Protein AF-A0A7C9D1E7-F1 (afdb_monomer_lite)

InterPro domains:
  IPR021629 Mediator complex, subunit Med23 [PTHR12691] (39-144)

Radius of gyration: 21.07 Å; chains: 1; bounding box: 47×69×51 Å

Organism: Opuntia streptacantha (NCBI:txid393608)

Foldseek 3Di:
DDDPDDPPPPPPPPPPPLLVVLLVLLCLQLLVDPCPVPPPDDDDDDDPDDPPPPVPCSPHRDDLVCSVVVVVVSCVVDPDLVVSLVSNLVSLLVQCLVCVPPVVSNVSSVSVVVVCVVVVSHDCVPSVVVSVVSNVVSVVVVVVVVVVD

pLDDT: mean 78.43, std 22.04, range [34.25, 97.56]

Sequence (149 aa):
MEQNQRPSSSRSYQVHPAKPVITDLFNLYLGRSSRQKAEEGPVEPPNKAQKRVTAPNRELPPPNEQFISDFEEVQQRFPDQEQLRAVTESVLISLVVQCSGHSPRAEFLLFALRSLCSIGYINWDTYLPSLLSAVSSAEASLVQGNQAQ

Structure (mmCIF, N/CA/C/O backbone):
data_AF-A0A7C9D1E7-F1
#
_entry.id   AF-A0A7C9D1E7-F1
#
loop_
_atom_site.group_PDB
_atom_site.id
_atom_site.type_symbol
_atom_site.label_atom_id
_atom_site.label_alt_id
_atom_site.label_comp_id
_atom_site.label_asym_id
_atom_site.label_entity_id
_atom_site.label_seq_id
_atom_site.pdbx_PDB_ins_code
_atom_site.Cartn_x
_atom_site.Cartn_y
_atom_site.Cartn_z
_atom_site.occupancy
_atom_site.B_iso_or_equiv
_atom_site.auth_seq_id
_atom_site.auth_comp_id
_atom_site.auth_asym_id
_atom_site.auth_atom_id
_atom_site.pdbx_PDB_model_num
ATOM 1 N N . MET A 1 1 ? 15.368 33.201 40.234 1.00 39.28 1 MET A N 1
ATOM 2 C CA . MET A 1 1 ? 14.963 32.962 38.832 1.00 39.28 1 MET A CA 1
ATOM 3 C C . MET A 1 1 ? 14.793 31.464 38.671 1.00 39.28 1 MET A C 1
ATOM 5 O O . MET A 1 1 ? 15.781 30.756 38.540 1.00 39.28 1 MET A O 1
ATOM 9 N N . GLU A 1 2 ? 13.565 30.975 38.806 1.00 38.59 2 GLU A N 1
ATOM 10 C CA . GLU A 1 2 ? 13.248 29.549 38.702 1.00 38.59 2 GLU A CA 1
ATOM 11 C C . GLU A 1 2 ? 13.066 29.190 37.225 1.00 38.59 2 GLU A C 1
ATOM 13 O O . GLU A 1 2 ? 12.120 29.619 36.564 1.00 38.59 2 GLU A O 1
ATOM 18 N N . GLN A 1 3 ? 14.039 28.461 36.679 1.00 43.91 3 GLN A N 1
ATOM 19 C CA . GLN A 1 3 ? 14.017 27.986 35.303 1.00 43.91 3 GLN A CA 1
ATOM 20 C C . GLN A 1 3 ? 13.178 26.706 35.246 1.00 43.91 3 GLN A C 1
ATOM 22 O O . GLN A 1 3 ? 13.649 25.610 35.541 1.00 43.91 3 GLN A O 1
ATOM 27 N N . ASN A 1 4 ? 11.909 26.880 34.885 1.00 41.47 4 ASN A N 1
ATOM 28 C CA . ASN A 1 4 ? 10.932 25.823 34.659 1.00 41.47 4 ASN A CA 1
ATOM 29 C C . ASN A 1 4 ? 11.363 24.942 33.469 1.00 41.47 4 ASN A C 1
ATOM 31 O O . ASN A 1 4 ? 11.030 25.225 32.314 1.00 41.47 4 ASN A O 1
ATOM 35 N N . GLN A 1 5 ? 12.130 23.885 33.748 1.00 47.34 5 GLN A N 1
ATOM 36 C CA . GLN A 1 5 ? 12.477 22.849 32.778 1.00 47.34 5 GLN A CA 1
ATOM 37 C C . GLN A 1 5 ? 11.198 22.101 32.385 1.00 47.34 5 GLN A C 1
ATOM 39 O O . GLN A 1 5 ? 10.665 21.296 33.145 1.00 47.34 5 GLN A O 1
ATOM 44 N N . ARG A 1 6 ? 10.683 22.381 31.183 1.00 46.91 6 ARG A N 1
ATOM 45 C CA . ARG A 1 6 ? 9.715 21.491 30.534 1.00 46.91 6 ARG A CA 1
ATOM 46 C C . ARG A 1 6 ? 10.399 20.133 30.359 1.00 46.91 6 ARG A C 1
ATOM 48 O O . ARG A 1 6 ? 11.524 20.116 29.855 1.00 46.91 6 ARG A O 1
ATOM 55 N N . PRO A 1 7 ? 9.753 19.004 30.682 1.00 41.19 7 PRO A N 1
ATOM 56 C CA . PRO A 1 7 ? 10.235 17.729 30.197 1.00 41.19 7 PRO A CA 1
ATOM 57 C C . PRO A 1 7 ? 10.092 17.759 28.675 1.00 41.19 7 PRO A C 1
ATOM 59 O O . PRO A 1 7 ? 8.987 17.703 28.131 1.00 41.19 7 PRO A O 1
ATOM 62 N N . SER A 1 8 ? 11.220 17.903 27.982 1.00 45.34 8 SER A N 1
ATOM 63 C CA . SER A 1 8 ? 11.338 17.547 26.578 1.00 45.34 8 SER A CA 1
ATOM 64 C C . SER A 1 8 ? 10.916 16.091 26.480 1.00 45.34 8 SER A C 1
ATOM 66 O O . SER A 1 8 ? 11.693 15.194 26.796 1.00 45.34 8 SER A O 1
ATOM 68 N N . SER A 1 9 ? 9.656 15.855 26.116 1.00 40.62 9 SER A N 1
ATOM 69 C CA . SER A 1 9 ? 9.195 14.534 25.721 1.00 40.62 9 SER A CA 1
ATOM 70 C C . SER A 1 9 ? 9.941 14.201 24.440 1.00 40.62 9 SER A C 1
ATOM 72 O O . SER A 1 9 ? 9.488 14.512 23.338 1.00 40.62 9 SER A O 1
ATOM 74 N N . SER A 1 10 ? 11.127 13.621 24.594 1.00 42.56 10 SER A N 1
ATOM 75 C CA . SER A 1 10 ? 11.751 12.787 23.590 1.00 42.56 10 SER A CA 1
ATOM 76 C C . SER A 1 10 ? 10.735 11.692 23.293 1.00 42.56 10 SER A C 1
ATOM 78 O O . SER A 1 10 ? 10.678 10.668 23.968 1.00 42.56 10 SER A O 1
ATOM 80 N N . ARG A 1 11 ? 9.853 11.960 22.321 1.00 46.75 11 ARG A N 1
ATOM 81 C CA . ARG A 1 11 ? 9.004 10.953 21.694 1.00 46.75 11 ARG A CA 1
ATOM 82 C C . ARG A 1 11 ? 9.972 9.967 21.063 1.00 46.75 11 ARG A C 1
ATOM 84 O O . ARG A 1 11 ? 10.374 10.121 19.915 1.00 46.75 11 ARG A O 1
ATOM 91 N N . SER A 1 12 ? 10.412 8.996 21.854 1.00 42.06 12 SER A N 1
ATOM 92 C CA . SER A 1 12 ? 10.927 7.750 21.336 1.00 42.06 12 SER A CA 1
ATOM 93 C C . SER A 1 12 ? 9.916 7.314 20.288 1.00 42.06 12 SER A C 1
ATOM 95 O O . SER A 1 12 ? 8.713 7.288 20.553 1.00 42.06 12 SER A O 1
ATOM 97 N N . TYR A 1 13 ? 10.397 7.112 19.065 1.00 48.53 13 TYR A N 1
ATOM 98 C CA . TYR A 1 13 ? 9.633 6.570 17.956 1.00 48.53 13 TYR A CA 1
ATOM 99 C C . TYR A 1 13 ? 9.105 5.202 18.394 1.00 48.53 13 TYR A C 1
ATOM 101 O O . TYR A 1 13 ? 9.732 4.176 18.146 1.00 48.53 13 TYR A O 1
ATOM 109 N N . GLN A 1 14 ? 7.996 5.184 19.129 1.00 57.72 14 GLN A N 1
ATOM 110 C CA . GLN A 1 14 ? 7.248 3.983 19.433 1.00 57.72 14 GLN A CA 1
ATOM 111 C C . GLN A 1 14 ? 6.744 3.519 18.076 1.00 57.72 14 GLN A C 1
ATOM 113 O O . GLN A 1 14 ? 5.792 4.065 17.520 1.00 57.72 14 GLN A O 1
ATOM 118 N N . VAL A 1 15 ? 7.498 2.596 17.481 1.00 68.44 15 VAL A N 1
ATOM 119 C CA . VAL A 1 15 ? 7.121 1.926 16.249 1.00 68.44 15 VAL A CA 1
ATOM 120 C C . VAL A 1 15 ? 5.764 1.312 16.532 1.00 68.44 15 VAL A C 1
ATOM 122 O O . VAL A 1 15 ? 5.644 0.440 17.390 1.00 68.44 15 VAL A O 1
ATOM 125 N N . HIS A 1 16 ? 4.736 1.835 15.871 1.00 81.00 16 HIS A N 1
ATOM 126 C CA . HIS A 1 16 ? 3.373 1.387 16.093 1.00 81.00 16 HIS A CA 1
ATOM 127 C C . HIS A 1 16 ? 3.313 -0.141 15.942 1.00 81.00 16 HIS A C 1
ATOM 129 O O . HIS A 1 16 ? 3.831 -0.653 14.946 1.00 81.00 16 HIS A O 1
ATOM 135 N N . PRO A 1 17 ? 2.661 -0.875 16.865 1.00 89.25 17 PRO A N 1
ATOM 136 C CA . PRO A 1 17 ? 2.602 -2.340 16.824 1.00 89.25 17 PRO A CA 1
ATOM 137 C C . PRO A 1 17 ? 2.043 -2.927 15.516 1.00 89.25 17 PRO A C 1
ATOM 139 O O . PRO A 1 17 ? 2.345 -4.071 15.192 1.00 89.25 17 PRO A O 1
ATOM 142 N N . ALA A 1 18 ? 1.281 -2.155 14.734 1.00 92.62 18 ALA A N 1
ATOM 143 C CA . ALA A 1 18 ? 0.766 -2.564 13.432 1.00 92.62 18 ALA A CA 1
ATOM 144 C C . ALA A 1 18 ? 1.819 -2.531 12.319 1.00 92.62 18 ALA A C 1
ATOM 146 O O . ALA A 1 18 ? 1.737 -3.305 11.370 1.00 92.62 18 ALA A O 1
ATOM 147 N N . LYS A 1 19 ? 2.831 -1.661 12.427 1.00 93.06 19 LYS A N 1
ATOM 148 C CA . LYS A 1 19 ? 3.848 -1.482 11.387 1.00 93.06 19 LYS A CA 1
ATOM 149 C C . LYS A 1 19 ? 4.587 -2.776 11.023 1.00 93.06 19 LYS A C 1
ATOM 151 O O . LYS A 1 19 ? 4.678 -3.032 9.822 1.00 93.06 19 LYS A O 1
ATOM 156 N N . PRO A 1 20 ? 5.099 -3.593 11.969 1.00 93.19 20 PRO A N 1
ATOM 157 C CA . PRO A 1 20 ? 5.734 -4.861 11.612 1.00 93.19 20 PRO A CA 1
ATOM 158 C C . PRO A 1 20 ? 4.749 -5.818 10.936 1.00 93.19 20 PRO A C 1
ATOM 160 O O . PRO A 1 20 ? 5.069 -6.335 9.879 1.00 93.19 20 PRO A O 1
ATOM 163 N N . VAL A 1 21 ? 3.525 -5.956 11.457 1.00 94.56 21 VAL A N 1
ATOM 164 C CA . VAL A 1 21 ? 2.511 -6.871 10.901 1.00 94.56 21 VAL A CA 1
ATOM 165 C C . VAL A 1 21 ? 2.150 -6.509 9.460 1.00 94.56 21 VAL A C 1
ATOM 167 O O . VAL A 1 21 ? 2.139 -7.372 8.588 1.00 94.56 21 VAL A O 1
ATOM 170 N N . ILE A 1 22 ? 1.909 -5.225 9.191 1.00 96.19 22 ILE A N 1
ATOM 171 C CA . ILE A 1 22 ? 1.610 -4.742 7.840 1.00 96.19 22 ILE A CA 1
ATOM 172 C C . ILE A 1 22 ? 2.821 -4.921 6.922 1.00 96.19 22 ILE A C 1
ATOM 174 O O . ILE A 1 22 ? 2.685 -5.388 5.796 1.00 96.19 22 ILE A O 1
ATOM 178 N N . THR A 1 23 ? 4.023 -4.599 7.401 1.00 94.88 23 THR A N 1
ATOM 179 C CA . THR A 1 23 ? 5.258 -4.779 6.622 1.00 94.88 23 THR A CA 1
ATOM 180 C C . THR A 1 23 ? 5.489 -6.248 6.269 1.00 94.88 23 THR A C 1
ATOM 182 O O . THR A 1 23 ? 5.853 -6.548 5.134 1.00 94.88 23 THR A O 1
ATOM 185 N N . ASP A 1 24 ? 5.247 -7.158 7.209 1.00 93.94 24 ASP A N 1
ATOM 186 C CA . ASP A 1 24 ? 5.386 -8.599 7.013 1.00 93.94 24 ASP A CA 1
ATOM 187 C C . ASP A 1 24 ? 4.358 -9.130 6.013 1.00 93.94 24 ASP A C 1
ATOM 189 O O . ASP A 1 24 ? 4.731 -9.900 5.128 1.00 93.94 24 ASP A O 1
ATOM 193 N N . LEU A 1 25 ? 3.108 -8.650 6.072 1.00 96.06 25 LEU A N 1
ATOM 194 C CA . LEU A 1 25 ? 2.089 -8.953 5.065 1.00 96.06 25 LEU A CA 1
ATOM 195 C C . LEU A 1 25 ? 2.563 -8.535 3.666 1.00 96.06 25 LEU A C 1
ATOM 197 O O . LEU A 1 25 ? 2.589 -9.351 2.752 1.00 96.06 25 LEU A O 1
ATOM 201 N N . PHE A 1 26 ? 3.016 -7.294 3.480 1.00 95.62 26 PHE A N 1
ATOM 202 C CA . PHE A 1 26 ? 3.535 -6.872 2.176 1.00 95.62 26 PHE A CA 1
ATOM 203 C C . PHE A 1 26 ? 4.770 -7.679 1.749 1.00 95.62 26 PHE A C 1
ATOM 205 O O . PHE A 1 26 ? 4.891 -8.044 0.581 1.00 95.62 26 PHE A O 1
ATOM 212 N N . ASN A 1 27 ? 5.688 -7.982 2.668 1.00 94.00 27 ASN A N 1
ATOM 213 C CA . ASN A 1 27 ? 6.887 -8.766 2.366 1.00 94.00 27 ASN A CA 1
ATOM 214 C C . ASN A 1 27 ? 6.562 -10.198 1.927 1.00 94.00 27 ASN A C 1
ATOM 216 O O . ASN A 1 27 ? 7.233 -10.702 1.022 1.00 94.00 27 ASN A O 1
ATOM 220 N N . LEU A 1 28 ? 5.536 -10.820 2.519 1.00 93.44 28 LEU A N 1
ATOM 221 C CA . LEU A 1 28 ? 5.035 -12.137 2.127 1.00 93.44 28 LEU A CA 1
ATOM 222 C C . LEU A 1 28 ? 4.664 -12.154 0.640 1.00 93.44 28 LEU A C 1
ATOM 224 O O . LEU A 1 28 ? 5.189 -12.965 -0.122 1.00 93.44 28 LEU A O 1
ATOM 228 N N . TYR A 1 29 ? 3.846 -11.196 0.207 1.00 93.62 29 TYR A N 1
ATOM 229 C CA . TYR A 1 29 ? 3.406 -11.088 -1.186 1.00 93.62 29 TYR A CA 1
ATOM 230 C C . TYR A 1 29 ? 4.497 -10.581 -2.139 1.00 93.62 29 TYR A C 1
ATOM 232 O O . TYR A 1 29 ? 4.531 -10.935 -3.314 1.00 93.62 29 TYR A O 1
ATOM 240 N N . LEU A 1 30 ? 5.461 -9.808 -1.636 1.00 92.00 30 LEU A N 1
ATOM 241 C CA . LEU A 1 30 ? 6.648 -9.404 -2.397 1.00 92.00 30 LEU A CA 1
ATOM 242 C C . LEU A 1 30 ? 7.680 -10.536 -2.561 1.00 92.00 30 LEU A C 1
ATOM 244 O O . LEU A 1 30 ? 8.733 -10.310 -3.174 1.00 92.00 30 LEU A O 1
ATOM 248 N N . GLY A 1 31 ? 7.434 -11.719 -1.980 1.00 88.19 31 GLY A N 1
ATOM 249 C CA . GLY A 1 31 ? 8.372 -12.843 -1.972 1.00 88.19 31 GLY A CA 1
ATOM 250 C C . GLY A 1 31 ? 9.676 -12.527 -1.230 1.00 88.19 31 GLY A C 1
ATOM 251 O O . GLY A 1 31 ? 10.729 -13.093 -1.531 1.00 88.19 31 GLY A O 1
ATOM 252 N N . ARG A 1 32 ? 9.642 -11.572 -0.294 1.00 82.75 32 ARG A N 1
ATOM 253 C CA . ARG A 1 32 ? 10.778 -11.171 0.543 1.00 82.75 32 ARG A CA 1
ATOM 254 C C . ARG A 1 32 ? 10.764 -12.030 1.806 1.00 82.75 32 ARG A C 1
ATOM 256 O O . ARG A 1 32 ? 10.379 -11.572 2.875 1.00 82.75 32 ARG A O 1
ATOM 263 N N . SER A 1 33 ? 11.152 -13.299 1.683 1.00 62.00 33 SER A N 1
ATOM 264 C CA . SER A 1 33 ? 11.256 -14.193 2.840 1.00 62.00 33 SER A CA 1
ATOM 265 C C . SER A 1 33 ? 12.256 -13.624 3.857 1.00 62.00 33 SER A C 1
ATOM 267 O O . SER A 1 33 ? 13.386 -13.286 3.502 1.00 62.00 33 SER A O 1
ATOM 269 N N . SER A 1 34 ? 11.888 -13.602 5.138 1.00 51.56 34 SER A N 1
ATOM 270 C CA . SER A 1 34 ? 12.701 -13.153 6.287 1.00 51.56 34 SER A CA 1
ATOM 271 C C . SER A 1 34 ? 13.996 -13.959 6.531 1.00 51.56 34 SER A C 1
ATOM 273 O O . SER A 1 34 ? 14.695 -13.747 7.521 1.00 51.56 34 SER A O 1
ATOM 275 N N . ARG A 1 35 ? 14.354 -14.881 5.626 1.00 50.56 35 ARG A N 1
ATOM 276 C CA . ARG A 1 35 ? 15.445 -15.855 5.770 1.00 50.56 35 ARG A CA 1
ATOM 277 C C . ARG A 1 35 ? 16.815 -15.411 5.261 1.00 50.56 35 ARG A C 1
ATOM 279 O O . ARG A 1 35 ? 17.787 -16.100 5.546 1.00 50.56 35 ARG A O 1
ATOM 286 N N . GLN A 1 36 ? 16.946 -14.266 4.586 1.00 45.34 36 GLN A N 1
ATOM 287 C CA . GLN A 1 36 ? 18.259 -13.821 4.082 1.00 45.34 36 GLN A CA 1
ATOM 288 C C . GLN A 1 36 ? 19.294 -13.500 5.180 1.00 45.34 36 GLN A C 1
ATOM 290 O O . GLN A 1 36 ? 20.446 -13.246 4.853 1.00 45.34 36 GLN A O 1
ATOM 295 N N . LYS A 1 37 ? 18.929 -13.541 6.471 1.00 36.62 37 LYS A N 1
ATOM 296 C CA . LYS A 1 37 ? 19.853 -13.292 7.590 1.00 36.62 37 LYS A CA 1
ATOM 297 C C . LYS A 1 37 ? 20.301 -14.548 8.358 1.00 36.62 37 LYS A C 1
ATOM 299 O O . LYS A 1 37 ? 20.984 -14.407 9.364 1.00 36.62 37 LYS A O 1
ATOM 304 N N . ALA A 1 38 ? 19.910 -15.756 7.941 1.00 34.25 38 ALA A N 1
ATOM 305 C CA . ALA A 1 38 ? 20.148 -16.981 8.722 1.00 34.25 38 ALA A CA 1
ATOM 306 C C . ALA A 1 38 ? 21.063 -18.024 8.050 1.00 34.25 38 ALA A C 1
ATOM 308 O O . ALA A 1 38 ? 21.156 -19.138 8.558 1.00 34.25 38 ALA A O 1
ATOM 309 N N . GLU A 1 39 ? 21.736 -17.699 6.942 1.00 39.53 39 GLU A N 1
ATOM 310 C CA . GLU A 1 39 ? 22.579 -18.667 6.221 1.00 39.53 39 GLU A CA 1
ATOM 311 C C . GLU A 1 39 ? 24.008 -18.160 5.949 1.00 39.53 39 GLU A C 1
ATOM 313 O O . GLU A 1 39 ? 24.526 -18.262 4.845 1.00 39.53 39 GLU A O 1
ATOM 318 N N . GLU A 1 40 ? 24.672 -17.629 6.978 1.00 40.50 40 GLU A N 1
ATOM 319 C CA . GLU A 1 40 ? 26.143 -17.622 7.052 1.00 40.50 40 GLU A CA 1
ATOM 320 C C . GLU A 1 40 ? 26.576 -18.635 8.125 1.00 40.50 40 GLU A C 1
ATOM 322 O O . GLU A 1 40 ? 27.004 -18.290 9.223 1.00 40.50 40 GLU A O 1
ATOM 327 N N . GLY A 1 41 ? 26.375 -19.920 7.820 1.00 40.59 41 GLY A N 1
ATOM 328 C CA . GLY A 1 41 ? 27.008 -21.046 8.512 1.00 40.59 41 GLY A CA 1
ATOM 329 C C . GLY A 1 41 ? 28.182 -21.568 7.673 1.00 40.59 41 GLY A C 1
ATOM 330 O O . GLY A 1 41 ? 28.126 -21.472 6.447 1.00 40.59 41 GLY A O 1
ATOM 331 N N . PRO A 1 42 ? 29.266 -22.068 8.292 1.00 40.75 42 PRO A N 1
ATOM 332 C CA . PRO A 1 42 ? 30.555 -22.231 7.632 1.00 40.75 42 PRO A CA 1
ATOM 333 C C . PRO A 1 42 ? 30.532 -23.284 6.516 1.00 40.75 42 PRO A C 1
ATOM 335 O O . PRO A 1 42 ? 29.964 -24.364 6.648 1.00 40.75 42 PRO A O 1
ATOM 338 N N . VAL A 1 43 ? 31.208 -22.921 5.427 1.00 53.81 43 VAL A N 1
ATOM 339 C CA . VAL A 1 43 ? 31.483 -23.696 4.213 1.00 53.81 43 VAL A CA 1
ATOM 340 C C . VAL A 1 43 ? 32.136 -25.048 4.542 1.00 53.81 43 VAL A C 1
ATOM 342 O O . VAL A 1 43 ? 33.234 -25.081 5.093 1.00 53.81 43 VAL A O 1
ATOM 345 N N . GLU A 1 44 ? 31.506 -26.154 4.135 1.00 40.41 44 GLU A N 1
ATOM 346 C CA . GLU A 1 44 ? 32.071 -27.516 4.159 1.00 40.41 44 GLU A CA 1
ATOM 347 C C . GLU A 1 44 ? 32.342 -28.003 2.703 1.00 40.41 44 GLU A C 1
ATOM 349 O O . GLU A 1 44 ? 31.604 -27.610 1.792 1.00 40.41 44 GLU A O 1
ATOM 354 N N . PRO A 1 45 ? 33.435 -28.756 2.418 1.00 43.03 45 PRO A N 1
ATOM 355 C CA . PRO A 1 45 ? 34.059 -28.813 1.087 1.00 43.03 45 PRO A CA 1
ATOM 356 C C . PRO A 1 45 ? 33.370 -29.768 0.081 1.00 43.03 45 PRO A C 1
ATOM 358 O O . PRO A 1 45 ? 32.492 -30.553 0.442 1.00 43.03 45 PRO A O 1
ATOM 361 N N . PRO A 1 46 ? 33.730 -29.703 -1.222 1.00 44.22 46 PRO A N 1
ATOM 362 C CA . PRO A 1 46 ? 32.839 -30.101 -2.304 1.00 44.22 46 PRO A CA 1
ATOM 363 C C . PRO A 1 46 ? 32.966 -31.590 -2.638 1.00 44.22 46 PRO A C 1
ATOM 365 O O . PRO A 1 46 ? 33.942 -32.019 -3.255 1.00 44.22 46 PRO A O 1
ATOM 368 N N . ASN A 1 47 ? 31.933 -32.374 -2.327 1.00 38.66 47 ASN A N 1
ATOM 369 C CA . ASN A 1 47 ? 31.806 -33.733 -2.845 1.00 38.66 47 ASN A CA 1
ATOM 370 C C . ASN A 1 47 ? 30.980 -33.756 -4.135 1.00 38.66 47 ASN A C 1
ATOM 372 O O . ASN A 1 47 ? 29.794 -33.429 -4.185 1.00 38.66 47 ASN A O 1
ATOM 376 N N . LYS A 1 48 ? 31.672 -34.134 -5.213 1.00 51.03 48 LYS A N 1
ATOM 377 C CA . LYS A 1 48 ? 31.141 -34.353 -6.556 1.00 51.03 48 LYS A CA 1
ATOM 378 C C . LYS A 1 48 ? 30.156 -35.525 -6.528 1.00 51.03 48 LYS A C 1
ATOM 380 O O . LYS A 1 48 ? 30.555 -36.619 -6.155 1.00 51.03 48 LYS A O 1
ATOM 385 N N . ALA A 1 49 ? 28.938 -35.272 -7.012 1.00 47.41 49 ALA A N 1
ATOM 386 C CA . ALA A 1 49 ? 27.885 -36.214 -7.428 1.00 47.41 49 ALA A CA 1
ATOM 387 C C . ALA A 1 49 ? 26.577 -36.049 -6.648 1.00 47.41 49 ALA A C 1
ATOM 389 O O . ALA A 1 49 ? 26.153 -36.935 -5.921 1.00 47.41 49 ALA A O 1
ATOM 390 N N . GLN A 1 50 ? 25.880 -34.940 -6.886 1.00 42.94 50 GLN A N 1
ATOM 391 C CA . GLN A 1 50 ? 24.426 -34.899 -6.766 1.00 42.94 50 GLN A CA 1
ATOM 392 C C . GLN A 1 50 ? 23.913 -33.722 -7.591 1.00 42.94 50 GLN A C 1
ATOM 394 O O . GLN A 1 50 ? 23.893 -32.576 -7.154 1.00 42.94 50 GLN A O 1
ATOM 399 N N . LYS A 1 51 ? 23.438 -34.022 -8.804 1.00 51.47 51 LYS A N 1
ATOM 400 C CA . LYS A 1 51 ? 22.481 -33.178 -9.530 1.00 51.47 51 LYS A CA 1
ATOM 401 C C . LYS A 1 51 ? 21.130 -33.263 -8.798 1.00 51.47 51 LYS A C 1
ATOM 403 O O . LYS A 1 51 ? 20.124 -33.683 -9.353 1.00 51.47 51 LYS A O 1
ATOM 408 N N . ARG A 1 52 ? 21.120 -32.942 -7.503 1.00 48.25 52 ARG A N 1
ATOM 409 C CA . ARG A 1 52 ? 19.902 -32.714 -6.745 1.00 48.25 52 ARG A CA 1
ATOM 410 C C . ARG A 1 52 ? 19.645 -31.233 -6.916 1.00 48.25 52 ARG A C 1
ATOM 412 O O . ARG A 1 52 ? 20.223 -30.411 -6.212 1.00 48.25 52 ARG A O 1
ATOM 419 N N . VAL A 1 53 ? 18.815 -30.900 -7.900 1.00 49.06 53 VAL A N 1
ATOM 420 C CA . VAL A 1 53 ? 18.095 -29.626 -7.902 1.00 49.06 53 VAL A CA 1
ATOM 421 C C . VAL A 1 53 ? 17.167 -29.685 -6.690 1.00 49.06 53 VAL A C 1
ATOM 423 O O . VAL A 1 53 ? 15.975 -29.937 -6.794 1.00 49.06 53 VAL A O 1
ATOM 426 N N . THR A 1 54 ? 17.746 -29.548 -5.502 1.00 40.34 54 THR A N 1
ATOM 427 C CA . THR A 1 54 ? 17.007 -29.154 -4.320 1.00 40.34 54 THR A CA 1
ATOM 428 C C . THR A 1 54 ? 16.863 -27.662 -4.527 1.00 40.34 54 THR A C 1
ATOM 430 O O . THR A 1 54 ? 17.715 -26.897 -4.093 1.00 40.34 54 THR A O 1
ATOM 433 N N . ALA A 1 55 ? 15.869 -27.250 -5.317 1.00 43.81 55 ALA A N 1
ATOM 434 C CA . ALA A 1 55 ? 15.400 -25.882 -5.224 1.00 43.81 55 ALA A CA 1
ATOM 435 C C . ALA A 1 55 ? 15.023 -25.726 -3.743 1.00 43.81 55 ALA A C 1
ATOM 437 O O . ALA A 1 55 ? 14.109 -26.428 -3.297 1.00 43.81 55 ALA A O 1
ATOM 438 N N . PRO A 1 56 ? 15.777 -24.953 -2.936 1.00 46.53 56 PRO A N 1
ATOM 439 C CA . PRO A 1 56 ? 15.370 -24.710 -1.564 1.00 46.53 56 PRO A CA 1
ATOM 440 C C . PRO A 1 56 ? 13.964 -24.139 -1.673 1.00 46.53 56 PRO A C 1
ATOM 442 O O . PRO A 1 56 ? 13.750 -23.266 -2.511 1.00 46.53 56 PRO A O 1
ATOM 445 N N . ASN A 1 57 ? 13.027 -24.730 -0.933 1.00 45.06 57 ASN A N 1
ATOM 446 C CA . ASN A 1 57 ? 11.593 -24.471 -0.972 1.00 45.06 57 ASN A CA 1
ATOM 447 C C . ASN A 1 57 ? 11.332 -22.957 -0.876 1.00 45.06 57 ASN A C 1
ATOM 449 O O . ASN A 1 57 ? 11.198 -22.399 0.211 1.00 45.06 57 ASN A O 1
ATOM 453 N N . ARG A 1 58 ? 11.385 -22.268 -2.019 1.00 54.00 58 ARG A N 1
ATOM 454 C CA . ARG A 1 58 ? 10.959 -20.890 -2.184 1.00 54.00 58 ARG A CA 1
ATOM 455 C C . ARG A 1 58 ? 9.457 -21.027 -2.200 1.00 54.00 58 ARG A C 1
ATOM 457 O O . ARG A 1 58 ? 8.895 -21.247 -3.269 1.00 54.00 58 ARG A O 1
ATOM 464 N N . GLU A 1 59 ? 8.850 -21.029 -1.017 1.00 67.56 59 GLU A N 1
ATOM 465 C CA . GLU A 1 59 ? 7.406 -20.874 -0.908 1.00 67.56 59 GLU A CA 1
ATOM 466 C C . GLU A 1 59 ? 7.061 -19.659 -1.764 1.00 67.56 59 GLU A C 1
ATOM 468 O O . GLU A 1 59 ? 7.545 -18.547 -1.527 1.00 67.56 59 GLU A O 1
ATOM 473 N N . LEU A 1 60 ? 6.388 -19.932 -2.880 1.00 79.69 60 LEU A N 1
ATOM 474 C CA . LEU A 1 60 ? 5.988 -18.897 -3.813 1.00 79.69 60 LEU A CA 1
ATOM 475 C C . LEU A 1 60 ? 5.081 -17.931 -3.046 1.00 79.69 60 LEU A C 1
ATOM 477 O O . LEU A 1 60 ? 4.326 -18.386 -2.179 1.00 79.69 60 LEU A O 1
ATOM 481 N N . PRO A 1 61 ? 5.155 -16.619 -3.329 1.00 87.25 61 PRO A N 1
ATOM 482 C CA . PRO A 1 61 ? 4.213 -15.686 -2.731 1.00 87.25 61 PRO A CA 1
ATOM 483 C C . PRO A 1 61 ? 2.776 -16.156 -3.025 1.00 87.25 61 PRO A C 1
ATOM 485 O O . PRO A 1 61 ? 2.542 -16.750 -4.087 1.00 87.25 61 PRO A O 1
ATOM 488 N N . PRO A 1 62 ? 1.820 -15.920 -2.109 1.00 92.06 62 PRO A N 1
ATOM 489 C CA . PRO A 1 62 ? 0.420 -16.243 -2.357 1.00 92.06 62 PRO A CA 1
ATOM 490 C C . PRO A 1 62 ? -0.105 -15.553 -3.631 1.00 92.06 62 PRO A C 1
ATOM 492 O O . PRO A 1 62 ? 0.451 -14.531 -4.048 1.00 92.06 62 PRO A O 1
ATOM 495 N N . PRO A 1 63 ? -1.186 -16.065 -4.249 1.00 92.94 63 PRO A N 1
ATOM 496 C CA . PRO A 1 63 ? -1.867 -15.367 -5.335 1.00 92.94 63 PRO A CA 1
ATOM 497 C C . PRO A 1 63 ? -2.324 -13.977 -4.888 1.00 92.94 63 PRO A C 1
ATOM 499 O O . PRO A 1 63 ? -2.851 -13.822 -3.788 1.00 92.94 63 PRO A O 1
ATOM 502 N N . ASN A 1 64 ? -2.159 -12.973 -5.748 1.00 94.94 64 ASN A N 1
ATOM 503 C CA . ASN A 1 64 ? -2.479 -11.583 -5.423 1.00 94.94 64 ASN A CA 1
ATOM 504 C C . ASN A 1 64 ? -3.932 -11.409 -4.951 1.00 94.94 64 ASN A C 1
ATOM 506 O O . ASN A 1 64 ? -4.197 -10.604 -4.066 1.00 94.94 64 ASN A O 1
ATOM 510 N N . GLU A 1 65 ? -4.868 -12.182 -5.498 1.00 94.44 65 GLU A N 1
ATOM 511 C CA . GLU A 1 65 ? -6.295 -12.143 -5.169 1.00 94.44 65 GLU A CA 1
ATOM 512 C C . GLU A 1 65 ? -6.583 -12.402 -3.682 1.00 94.44 65 GLU A C 1
ATOM 514 O O . GLU A 1 65 ? -7.571 -11.893 -3.158 1.00 94.44 65 GLU A O 1
ATOM 519 N N . GLN A 1 66 ? -5.702 -13.132 -2.992 1.00 95.81 66 GLN A N 1
ATOM 520 C CA . GLN A 1 66 ? -5.815 -13.435 -1.564 1.00 95.81 66 GLN A CA 1
ATOM 521 C C . GLN A 1 66 ? -5.461 -12.230 -0.669 1.00 95.81 66 GLN A C 1
ATOM 523 O O . GLN A 1 66 ? -5.860 -12.178 0.494 1.00 95.81 66 GLN A O 1
ATOM 528 N N . PHE A 1 67 ? -4.771 -11.219 -1.213 1.00 96.94 67 PHE A N 1
ATOM 529 C CA . PHE A 1 67 ? -4.224 -10.096 -0.446 1.00 96.94 67 PHE A CA 1
ATOM 530 C C . PHE A 1 67 ? -5.273 -9.346 0.375 1.00 96.94 67 PHE A C 1
ATOM 532 O O . PHE A 1 67 ? -4.999 -8.981 1.514 1.00 96.94 67 PHE A O 1
ATOM 539 N N . ILE A 1 68 ? -6.462 -9.101 -0.187 1.00 97.56 68 ILE A N 1
ATOM 540 C CA . ILE A 1 68 ? -7.506 -8.352 0.524 1.00 97.56 68 ILE A CA 1
ATOM 541 C C . ILE A 1 68 ? -8.036 -9.140 1.716 1.00 97.56 68 ILE A C 1
ATOM 543 O O . ILE A 1 68 ? -8.161 -8.564 2.789 1.00 97.56 68 ILE A O 1
ATOM 547 N N . SER A 1 69 ? -8.273 -10.442 1.569 1.00 96.75 69 SER A N 1
ATOM 548 C CA . SER A 1 69 ? -8.743 -11.272 2.680 1.00 96.75 69 SER A CA 1
ATOM 549 C C . SER A 1 69 ? -7.720 -11.323 3.817 1.00 96.75 69 SER A C 1
ATOM 551 O O . SER A 1 69 ? -8.075 -11.104 4.972 1.00 96.75 69 SER A O 1
ATOM 553 N N . ASP A 1 70 ? -6.436 -11.504 3.499 1.00 96.88 70 ASP A N 1
ATOM 554 C CA . ASP A 1 70 ? -5.373 -11.492 4.514 1.00 96.88 70 ASP A CA 1
ATOM 555 C C . ASP A 1 70 ? -5.227 -10.105 5.164 1.00 96.88 70 ASP A C 1
ATOM 557 O O . ASP A 1 70 ? -4.963 -9.979 6.362 1.00 96.88 70 ASP A O 1
ATOM 561 N N . PHE A 1 71 ? -5.414 -9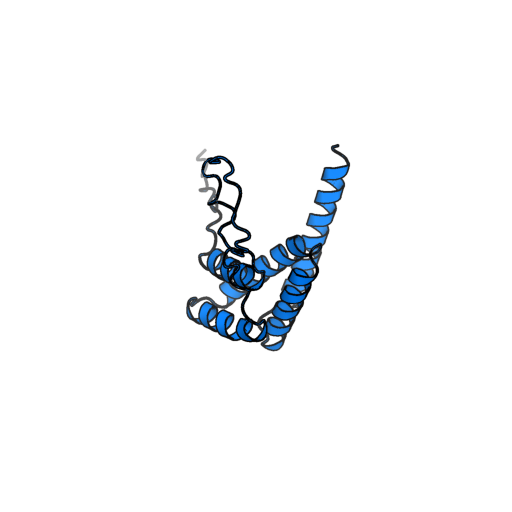.036 4.385 1.00 97.19 71 PHE A N 1
ATOM 562 C CA . PHE A 1 71 ? -5.411 -7.669 4.895 1.00 97.19 71 PHE A CA 1
ATOM 563 C C . PHE A 1 71 ? -6.580 -7.415 5.856 1.00 97.19 71 PHE A C 1
ATOM 565 O O . PHE A 1 71 ? -6.375 -6.839 6.925 1.00 97.19 71 PHE A O 1
ATOM 572 N N . GLU A 1 72 ? -7.784 -7.879 5.526 1.00 96.12 72 GLU A N 1
ATOM 573 C CA . GLU A 1 72 ? -8.970 -7.786 6.383 1.00 96.12 72 GLU A CA 1
ATOM 574 C C . GLU A 1 72 ? -8.773 -8.539 7.709 1.00 96.12 72 GLU A C 1
ATOM 576 O O . GLU A 1 72 ? -9.136 -8.023 8.769 1.00 96.12 72 GLU A O 1
ATOM 581 N N . GLU A 1 73 ? -8.129 -9.712 7.693 1.00 96.06 73 GLU A N 1
ATOM 582 C CA . GLU A 1 73 ? -7.747 -10.420 8.924 1.00 96.06 73 GLU A CA 1
ATOM 583 C C . GLU A 1 73 ? -6.796 -9.585 9.788 1.00 96.06 73 GLU A C 1
ATOM 585 O O . GLU A 1 73 ? -6.955 -9.508 11.010 1.00 96.06 73 GLU A O 1
ATOM 590 N N . VAL A 1 74 ? -5.824 -8.904 9.170 1.00 94.94 74 VAL A N 1
ATOM 591 C CA . VAL A 1 74 ? -4.953 -7.968 9.891 1.00 94.94 74 VAL A CA 1
ATOM 592 C C . VAL A 1 74 ? -5.772 -6.818 10.476 1.00 94.94 74 VAL A C 1
ATOM 594 O O . VAL A 1 74 ? -5.570 -6.481 11.644 1.00 94.94 74 VAL A O 1
ATOM 597 N N . GLN A 1 75 ? -6.726 -6.251 9.733 1.00 94.88 75 GLN A N 1
ATOM 598 C CA . GLN A 1 75 ? -7.577 -5.166 10.229 1.00 94.88 75 GLN A CA 1
ATOM 599 C C . GLN A 1 75 ? -8.359 -5.549 11.484 1.00 94.88 75 GLN A C 1
ATOM 601 O O . GLN A 1 75 ? -8.438 -4.742 12.409 1.00 94.88 75 GLN A O 1
ATOM 606 N N . GLN A 1 76 ? -8.886 -6.773 11.557 1.00 94.56 76 GLN A N 1
ATOM 607 C CA . GLN A 1 76 ? -9.645 -7.253 12.718 1.00 94.56 76 GLN A CA 1
ATOM 608 C C . GLN A 1 76 ? -8.808 -7.312 14.006 1.00 94.56 76 GLN A C 1
ATOM 610 O O . GLN A 1 76 ? -9.357 -7.270 15.108 1.00 94.56 76 GLN A O 1
ATOM 615 N N . ARG A 1 77 ? -7.475 -7.378 13.894 1.00 94.19 77 ARG A N 1
ATOM 616 C CA . ARG A 1 77 ? -6.558 -7.442 15.044 1.00 94.19 77 ARG A CA 1
ATOM 617 C C . ARG A 1 77 ? -6.259 -6.081 15.669 1.00 94.19 77 ARG A C 1
ATOM 619 O O . ARG A 1 77 ? -5.676 -6.046 16.754 1.00 94.19 77 ARG A O 1
ATOM 626 N N . PHE A 1 78 ? -6.632 -4.979 15.016 1.00 94.44 78 PHE A N 1
ATOM 627 C CA . PHE A 1 78 ? -6.345 -3.627 15.492 1.00 94.44 78 PHE A CA 1
ATOM 628 C C . PHE A 1 78 ? -7.639 -2.833 15.720 1.00 94.44 78 PHE A C 1
ATOM 630 O O . PHE A 1 78 ? -8.415 -2.639 14.788 1.00 94.44 78 PHE A O 1
ATOM 637 N N . PRO A 1 79 ? -7.886 -2.326 16.941 1.00 90.81 79 PRO A N 1
ATOM 638 C CA . PRO A 1 79 ? -9.100 -1.562 17.228 1.00 90.81 79 PRO A CA 1
ATOM 639 C C . PRO A 1 79 ? -9.087 -0.160 16.596 1.00 90.81 79 PRO A C 1
ATOM 641 O O . PRO A 1 79 ? -10.145 0.370 16.268 1.00 90.81 79 PRO A O 1
ATOM 644 N N . ASP A 1 80 ? -7.905 0.433 16.404 1.00 94.44 80 ASP A N 1
ATOM 645 C CA . ASP A 1 80 ? -7.745 1.765 15.814 1.00 94.44 80 ASP A CA 1
ATOM 646 C C . ASP A 1 80 ? -7.525 1.673 14.295 1.00 94.44 80 ASP A C 1
ATOM 648 O O . ASP A 1 80 ? -6.414 1.446 13.806 1.00 94.44 80 ASP A O 1
ATOM 652 N N . GLN A 1 81 ? -8.616 1.819 13.541 1.00 93.19 81 GLN A N 1
ATOM 653 C CA . GLN A 1 81 ? -8.607 1.703 12.081 1.00 93.19 81 GLN A CA 1
ATOM 654 C C . GLN A 1 81 ? -7.980 2.917 11.380 1.00 93.19 81 GLN A C 1
ATOM 656 O O . GLN A 1 81 ? -7.400 2.761 10.305 1.00 93.19 81 GLN A O 1
ATOM 661 N N . GLU A 1 82 ? -8.066 4.113 11.968 1.00 93.69 82 GLU A N 1
ATOM 662 C CA . GLU A 1 82 ? -7.457 5.321 11.398 1.00 93.69 82 GLU A CA 1
ATOM 663 C C . GLU A 1 82 ? -5.934 5.244 11.508 1.00 93.69 82 GLU A C 1
ATOM 665 O O . GLU A 1 82 ? -5.209 5.470 10.535 1.00 93.69 82 GLU A O 1
ATOM 670 N N . GLN A 1 83 ? -5.442 4.828 12.675 1.00 92.19 83 GLN A N 1
ATOM 671 C CA . GLN A 1 83 ? -4.017 4.653 12.903 1.00 92.19 83 GLN A CA 1
ATOM 672 C C . GLN A 1 83 ? -3.443 3.517 12.041 1.00 92.19 83 GLN A C 1
ATOM 674 O O . GLN A 1 83 ? -2.375 3.677 11.441 1.00 92.19 83 GLN A O 1
ATOM 679 N N . LEU A 1 84 ? -4.173 2.401 11.900 1.00 95.31 84 LEU A N 1
ATOM 680 C CA . LEU A 1 84 ? -3.801 1.307 10.998 1.00 95.31 84 LEU A CA 1
ATOM 681 C C . LEU A 1 84 ? -3.717 1.771 9.536 1.00 95.31 84 LEU A C 1
ATOM 683 O O . LEU A 1 84 ? -2.782 1.387 8.825 1.00 95.31 84 LEU A O 1
ATOM 687 N N . ARG A 1 85 ? -4.650 2.627 9.097 1.00 96.06 85 ARG A N 1
ATOM 688 C CA . ARG A 1 85 ? -4.635 3.211 7.751 1.00 96.06 85 ARG A CA 1
ATOM 689 C C . ARG A 1 85 ? -3.386 4.046 7.530 1.00 96.06 85 ARG A C 1
ATOM 691 O O . ARG A 1 85 ? -2.657 3.784 6.577 1.00 96.06 85 ARG A O 1
ATOM 698 N N . ALA A 1 86 ? -3.085 4.967 8.443 1.00 95.25 86 ALA A N 1
ATOM 699 C CA . ALA A 1 86 ? -1.887 5.801 8.359 1.00 95.25 86 ALA A CA 1
ATOM 700 C C . ALA A 1 86 ? -0.593 4.962 8.320 1.00 95.25 86 ALA A C 1
ATOM 702 O O . ALA A 1 86 ? 0.336 5.261 7.564 1.00 95.25 86 ALA A O 1
ATOM 703 N N . VAL A 1 87 ? -0.529 3.875 9.098 1.00 95.38 87 VAL A N 1
ATOM 704 C CA . VAL A 1 87 ? 0.596 2.926 9.060 1.00 95.38 87 VAL A CA 1
ATOM 705 C C . VAL A 1 87 ? 0.692 2.224 7.708 1.00 95.38 87 VAL A C 1
ATOM 707 O O . VAL A 1 87 ? 1.783 2.147 7.144 1.00 95.38 87 VAL A O 1
ATOM 710 N N . THR A 1 88 ? -0.425 1.728 7.182 1.00 96.94 88 THR A N 1
ATOM 711 C CA . THR A 1 88 ? -0.478 1.027 5.892 1.00 96.94 88 THR A CA 1
ATOM 712 C C . THR A 1 88 ? -0.057 1.935 4.746 1.00 96.94 88 THR A C 1
ATOM 714 O O . THR A 1 88 ? 0.795 1.557 3.943 1.00 96.94 88 THR A O 1
ATOM 717 N N . GLU A 1 89 ? -0.577 3.160 4.716 1.00 96.88 89 GLU A N 1
ATOM 718 C CA . GLU A 1 89 ? -0.190 4.197 3.762 1.00 96.88 89 GLU A CA 1
ATOM 719 C C . GLU A 1 89 ? 1.316 4.499 3.842 1.00 96.88 89 GLU A C 1
ATOM 721 O O . GLU A 1 89 ? 2.008 4.513 2.824 1.00 96.88 89 GLU A O 1
ATOM 726 N N . SER A 1 90 ? 1.866 4.647 5.052 1.00 95.81 90 SER A N 1
ATOM 727 C CA . SER A 1 90 ? 3.304 4.867 5.259 1.00 95.81 90 SER A CA 1
ATOM 728 C C . SER A 1 90 ? 4.172 3.695 4.772 1.00 95.81 90 SER A C 1
ATOM 730 O O . SER A 1 90 ? 5.237 3.910 4.176 1.00 95.81 90 SER A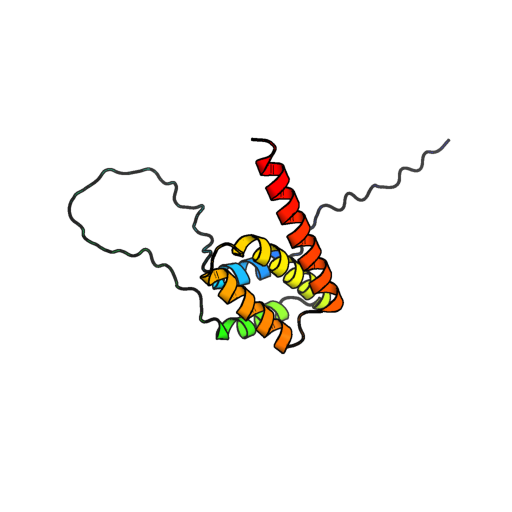 O 1
ATOM 732 N N . VAL A 1 91 ? 3.734 2.452 5.004 1.00 96.31 91 VAL A N 1
ATOM 733 C CA . VAL A 1 91 ? 4.421 1.244 4.519 1.00 96.31 91 VAL A CA 1
ATOM 734 C C . VAL A 1 91 ? 4.377 1.180 2.994 1.00 96.31 91 VAL A C 1
ATOM 736 O O . VAL A 1 91 ? 5.424 0.991 2.376 1.00 96.31 91 VAL A O 1
ATOM 739 N N . LEU A 1 92 ? 3.216 1.414 2.379 1.00 96.12 92 LEU A N 1
ATOM 740 C CA . LEU A 1 92 ? 3.062 1.465 0.923 1.00 96.12 92 LEU A CA 1
ATOM 741 C C . LEU A 1 92 ? 3.996 2.494 0.282 1.00 96.12 92 LEU A C 1
ATOM 743 O O . LEU A 1 92 ? 4.736 2.144 -0.635 1.00 96.12 92 LEU A O 1
ATOM 747 N N . ILE A 1 93 ? 4.030 3.727 0.800 1.00 96.44 93 ILE A N 1
ATOM 748 C CA . ILE A 1 93 ? 4.929 4.783 0.306 1.00 96.44 93 ILE A CA 1
ATOM 749 C C . ILE A 1 93 ? 6.388 4.313 0.351 1.00 96.44 93 ILE A C 1
ATOM 751 O O . ILE A 1 93 ? 7.117 4.424 -0.636 1.00 96.44 93 ILE A O 1
ATOM 755 N N . SER A 1 94 ? 6.805 3.727 1.478 1.00 95.00 94 SER A N 1
ATOM 756 C CA . SER A 1 94 ? 8.167 3.206 1.644 1.00 95.00 94 SER A CA 1
ATOM 757 C C . SER A 1 94 ? 8.480 2.099 0.630 1.00 95.00 94 SER A C 1
ATOM 759 O O . SER A 1 94 ? 9.575 2.052 0.066 1.00 95.00 94 SER A O 1
ATOM 761 N N . LEU A 1 95 ? 7.521 1.208 0.373 1.00 94.88 95 LEU A N 1
ATOM 762 C CA . LEU A 1 95 ? 7.683 0.096 -0.558 1.00 94.88 95 LEU A CA 1
ATOM 763 C C . LEU A 1 95 ? 7.725 0.548 -2.017 1.00 94.88 95 LEU A C 1
ATOM 765 O O . LEU A 1 95 ? 8.508 -0.021 -2.775 1.00 94.88 95 LEU A O 1
ATOM 769 N N . VAL A 1 96 ? 6.954 1.568 -2.406 1.00 93.75 96 VAL A N 1
ATOM 770 C CA . VAL A 1 96 ? 7.003 2.142 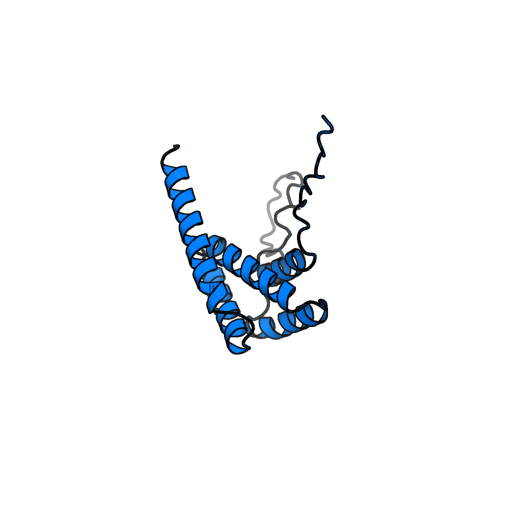-3.762 1.00 93.75 96 VAL A CA 1
ATOM 771 C C . VAL A 1 96 ? 8.410 2.644 -4.074 1.00 93.75 96 VAL A C 1
ATOM 773 O O . VAL A 1 96 ? 8.975 2.278 -5.105 1.00 93.75 96 VAL A O 1
ATOM 776 N N . VAL A 1 97 ? 9.019 3.394 -3.150 1.00 90.75 97 VAL A N 1
ATOM 777 C CA . VAL A 1 97 ? 10.400 3.878 -3.305 1.00 90.75 97 VAL A CA 1
ATOM 778 C C . VAL A 1 97 ? 11.378 2.704 -3.451 1.00 90.75 97 VAL A C 1
ATOM 780 O O . VAL A 1 97 ? 12.218 2.706 -4.348 1.00 90.75 97 VAL A O 1
ATOM 783 N N . GLN A 1 98 ? 11.237 1.663 -2.623 1.00 89.75 98 GLN A N 1
ATOM 784 C CA . GLN A 1 98 ? 12.146 0.507 -2.609 1.00 89.75 98 GLN A CA 1
ATOM 785 C C . GLN A 1 98 ? 11.968 -0.477 -3.776 1.00 89.75 98 GLN A C 1
ATOM 787 O O . GLN A 1 98 ? 12.888 -1.237 -4.078 1.00 89.75 98 GLN A O 1
ATOM 792 N N . CYS A 1 99 ? 10.778 -0.564 -4.369 1.00 88.31 99 CYS A N 1
ATOM 793 C CA . CYS A 1 99 ? 10.449 -1.577 -5.381 1.00 88.31 99 CYS A CA 1
ATOM 794 C C . CYS A 1 99 ? 10.430 -1.033 -6.810 1.00 88.31 99 CYS A C 1
ATOM 796 O O . CYS A 1 99 ? 10.259 -1.822 -7.738 1.00 88.31 99 CYS A O 1
ATOM 798 N N . SER A 1 100 ? 10.629 0.274 -6.988 1.00 79.94 100 SER A N 1
ATOM 799 C CA . SER A 1 100 ? 10.593 0.966 -8.283 1.00 79.94 100 SER A CA 1
ATOM 800 C C . SER A 1 100 ? 11.479 0.315 -9.359 1.00 79.94 100 SER A C 1
ATOM 802 O O . SER A 1 100 ? 11.083 0.250 -10.518 1.00 79.94 100 SER A O 1
ATOM 804 N N . GLY A 1 101 ? 12.632 -0.248 -8.982 1.00 84.38 101 GLY A N 1
ATOM 805 C CA . GLY A 1 101 ? 13.557 -0.929 -9.898 1.00 84.38 101 GLY A CA 1
ATOM 806 C C . GLY A 1 101 ? 13.283 -2.417 -10.168 1.00 84.38 101 GLY A C 1
ATOM 807 O O . GLY A 1 101 ? 14.088 -3.059 -10.837 1.00 84.38 101 GLY A O 1
ATOM 808 N N . HIS A 1 102 ? 12.208 -3.011 -9.636 1.00 88.62 102 HIS A N 1
ATOM 809 C CA . HIS A 1 102 ? 11.960 -4.457 -9.727 1.00 88.62 102 HIS A CA 1
ATOM 810 C C . HIS A 1 102 ? 10.538 -4.757 -10.226 1.00 88.62 102 HIS A C 1
ATOM 812 O O . HIS A 1 102 ? 9.604 -4.851 -9.429 1.00 88.62 102 HIS A O 1
ATOM 818 N N . SER A 1 103 ? 10.388 -4.983 -11.538 1.00 87.75 103 SER A N 1
ATOM 819 C CA . SER A 1 103 ? 9.088 -5.099 -12.235 1.00 87.75 103 SER A CA 1
ATOM 820 C C . SER A 1 103 ? 8.053 -6.003 -11.532 1.00 87.75 103 SER A C 1
ATOM 822 O O . SER A 1 103 ? 6.997 -5.476 -11.188 1.00 87.75 103 SER A O 1
ATOM 824 N N . PRO A 1 104 ? 8.344 -7.267 -11.154 1.00 85.62 104 PRO A N 1
ATOM 825 C CA . PRO A 1 104 ? 7.357 -8.106 -10.457 1.00 85.62 104 PRO A CA 1
ATOM 826 C C . PRO A 1 104 ? 6.853 -7.533 -9.121 1.00 85.62 104 PRO A C 1
ATOM 828 O O . PRO A 1 104 ? 5.705 -7.721 -8.734 1.00 85.62 104 PRO A O 1
ATOM 831 N N . ARG A 1 105 ? 7.714 -6.806 -8.397 1.00 90.62 105 ARG A N 1
ATOM 832 C CA . ARG A 1 105 ? 7.355 -6.194 -7.111 1.00 90.62 105 ARG A CA 1
ATOM 833 C C . ARG A 1 105 ? 6.516 -4.943 -7.328 1.00 90.62 105 ARG A C 1
ATOM 835 O O . ARG A 1 105 ? 5.562 -4.723 -6.593 1.00 90.62 105 ARG A O 1
ATOM 842 N N . ALA A 1 106 ? 6.858 -4.143 -8.337 1.00 91.62 106 ALA A N 1
ATOM 843 C CA . ALA A 1 106 ? 6.069 -2.982 -8.725 1.00 91.62 106 ALA A CA 1
ATOM 844 C C . ALA A 1 106 ? 4.661 -3.385 -9.201 1.00 91.62 106 ALA A C 1
ATOM 846 O O . ALA A 1 106 ? 3.691 -2.721 -8.846 1.00 91.62 106 ALA A O 1
ATOM 847 N N . GLU A 1 107 ? 4.534 -4.498 -9.929 1.00 92.94 107 GLU A N 1
ATOM 848 C CA . GLU A 1 107 ? 3.237 -5.047 -10.345 1.00 92.94 107 GLU A CA 1
ATOM 849 C C . GLU A 1 107 ? 2.369 -5.450 -9.152 1.00 92.94 107 GLU A C 1
ATOM 851 O O . GLU A 1 107 ? 1.202 -5.057 -9.088 1.00 92.94 107 GLU A O 1
ATOM 856 N N . PHE A 1 108 ? 2.937 -6.158 -8.170 1.00 95.12 108 PHE A N 1
ATOM 857 C CA . PHE A 1 108 ? 2.207 -6.465 -6.940 1.00 95.12 108 PHE A CA 1
ATOM 858 C C . PHE A 1 108 ? 1.807 -5.195 -6.174 1.00 95.12 108 PHE A C 1
ATOM 860 O O . PHE A 1 108 ? 0.662 -5.078 -5.748 1.00 95.12 108 PHE A O 1
ATOM 867 N N . LEU A 1 109 ? 2.699 -4.210 -6.024 1.00 95.62 109 LEU A N 1
ATOM 868 C CA . LEU A 1 109 ? 2.347 -2.960 -5.336 1.00 95.62 109 LEU A CA 1
ATOM 869 C C . LEU A 1 109 ? 1.230 -2.196 -6.052 1.00 95.62 109 LEU A C 1
ATOM 871 O O . LEU A 1 109 ? 0.354 -1.639 -5.393 1.00 95.62 109 LEU A O 1
ATOM 875 N N . LEU A 1 110 ? 1.229 -2.193 -7.388 1.00 95.00 110 LEU A N 1
ATOM 876 C CA . LEU A 1 110 ? 0.142 -1.621 -8.175 1.00 95.00 110 LEU A CA 1
ATOM 877 C C . LEU A 1 110 ? -1.172 -2.370 -7.933 1.00 95.00 110 LEU A C 1
ATOM 879 O O . LEU A 1 110 ? -2.214 -1.730 -7.780 1.00 95.00 110 LEU A O 1
ATOM 883 N N . PHE A 1 111 ? -1.128 -3.704 -7.890 1.00 96.62 111 PHE A N 1
ATOM 884 C CA . PHE A 1 111 ? -2.282 -4.521 -7.532 1.00 96.62 111 PHE A CA 1
ATOM 885 C C . PHE A 1 111 ? -2.794 -4.161 -6.130 1.00 96.62 111 PHE A C 1
ATOM 887 O O . PHE A 1 111 ? -3.955 -3.789 -5.989 1.00 96.62 111 PHE A O 1
ATOM 894 N N . ALA A 1 112 ? -1.930 -4.189 -5.114 1.00 97.31 112 ALA A N 1
ATOM 895 C CA . ALA A 1 112 ? -2.299 -3.921 -3.728 1.00 97.31 112 ALA A CA 1
ATOM 896 C C . ALA A 1 112 ? -2.901 -2.519 -3.556 1.00 97.31 112 ALA A C 1
ATOM 898 O O . ALA A 1 112 ? -3.949 -2.370 -2.930 1.00 97.31 112 ALA A O 1
ATOM 899 N N . LEU A 1 113 ? -2.289 -1.496 -4.167 1.00 96.19 113 LEU A N 1
ATOM 900 C CA . LEU A 1 113 ? -2.804 -0.129 -4.135 1.00 96.19 113 LEU A CA 1
ATOM 901 C C . LEU A 1 113 ? -4.193 -0.040 -4.781 1.00 96.19 113 LEU A C 1
ATOM 903 O O . LEU A 1 113 ? -5.102 0.534 -4.190 1.00 96.19 113 LEU A O 1
ATOM 907 N N . ARG A 1 114 ? -4.388 -0.645 -5.961 1.00 96.00 114 ARG A N 1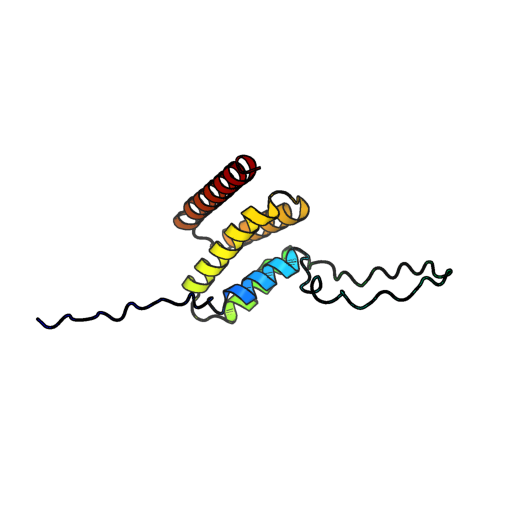
ATOM 908 C CA . ARG A 1 114 ? -5.697 -0.680 -6.634 1.00 96.00 114 ARG A CA 1
ATOM 909 C C . ARG A 1 114 ? -6.760 -1.355 -5.779 1.00 96.00 114 ARG A C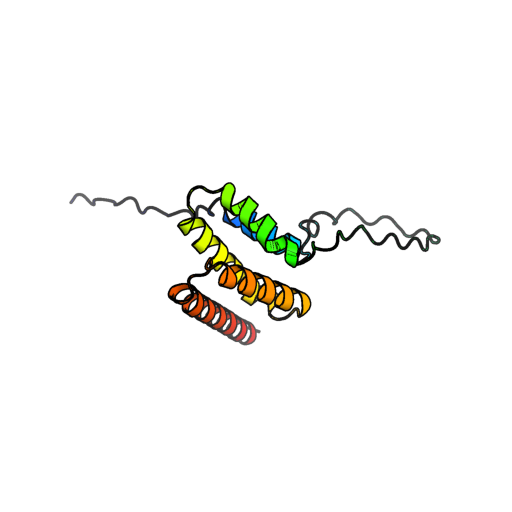 1
ATOM 911 O O . ARG A 1 114 ? -7.855 -0.812 -5.651 1.00 96.00 114 ARG A O 1
ATOM 918 N N . SER A 1 115 ? -6.433 -2.497 -5.186 1.00 97.38 115 SER A N 1
ATOM 919 C CA . SER A 1 115 ? -7.358 -3.254 -4.349 1.00 97.38 115 SER A CA 1
ATOM 920 C C . SER A 1 115 ? -7.748 -2.457 -3.099 1.00 97.38 115 SER A C 1
ATOM 922 O O . SER A 1 115 ? -8.937 -2.295 -2.834 1.00 97.38 115 SER A O 1
ATOM 924 N N . LEU A 1 116 ? -6.786 -1.838 -2.405 1.00 96.94 116 LEU A N 1
ATOM 925 C CA . LEU A 1 116 ? -7.054 -0.980 -1.241 1.00 96.94 116 LEU A CA 1
ATOM 926 C C . LEU A 1 116 ? -7.859 0.279 -1.602 1.00 96.94 116 LEU A C 1
ATOM 928 O O . LEU A 1 116 ? -8.728 0.701 -0.840 1.00 96.94 116 LEU A O 1
ATOM 932 N N . CYS A 1 117 ? -7.623 0.872 -2.774 1.00 94.94 117 CYS A N 1
ATOM 933 C CA . CYS A 1 117 ? -8.444 1.976 -3.268 1.00 94.94 117 CYS A CA 1
ATOM 934 C C . CYS A 1 117 ? -9.871 1.532 -3.608 1.00 94.94 117 CYS A C 1
ATOM 936 O O . CYS A 1 117 ? -10.810 2.275 -3.335 1.00 94.94 117 CYS A O 1
ATOM 938 N N . SER A 1 118 ? -10.047 0.337 -4.180 1.00 95.44 118 SER A N 1
ATOM 939 C CA . SER A 1 118 ? -11.367 -0.167 -4.579 1.00 95.44 118 SER A CA 1
ATOM 940 C C . SER A 1 118 ? -12.316 -0.364 -3.394 1.00 95.44 118 SER A C 1
ATOM 942 O O . SER A 1 118 ? -13.515 -0.142 -3.534 1.00 95.44 118 SER A O 1
ATOM 944 N N . ILE A 1 119 ? -11.773 -0.688 -2.216 1.00 95.19 119 ILE A N 1
ATOM 945 C CA . ILE A 1 119 ? -12.527 -0.816 -0.960 1.00 95.19 119 ILE A CA 1
ATOM 946 C C . ILE A 1 119 ? -12.579 0.494 -0.151 1.00 95.19 119 ILE A C 1
ATOM 948 O O . ILE A 1 119 ? -13.050 0.505 0.983 1.00 95.19 119 ILE A O 1
ATOM 952 N N . GLY A 1 120 ? -12.068 1.604 -0.697 1.00 94.00 120 GLY A N 1
ATOM 953 C CA . GLY A 1 120 ? -12.064 2.908 -0.027 1.00 94.00 120 GLY A CA 1
ATOM 954 C C . GLY A 1 120 ? -11.127 3.003 1.183 1.00 94.00 120 GLY A C 1
ATOM 955 O O . GLY A 1 120 ? -11.346 3.840 2.059 1.00 94.00 120 GLY A O 1
ATOM 956 N N . TYR A 1 121 ? -10.096 2.155 1.263 1.00 96.25 121 TYR A N 1
ATOM 957 C CA . TYR A 1 121 ? -9.173 2.150 2.398 1.00 96.25 121 TYR A CA 1
ATOM 958 C C . TYR A 1 121 ? -8.164 3.304 2.352 1.00 96.25 121 TYR A C 1
ATOM 960 O O . TYR A 1 121 ? -7.818 3.849 3.395 1.00 96.25 121 TYR A O 1
ATOM 968 N N . ILE A 1 122 ? -7.702 3.691 1.159 1.00 96.19 122 ILE A N 1
ATOM 969 C CA . ILE A 1 122 ? -6.709 4.763 0.971 1.00 96.19 122 ILE A CA 1
ATOM 970 C C . ILE A 1 122 ? -7.392 6.129 0.931 1.00 96.19 122 ILE A C 1
ATOM 972 O O . ILE A 1 122 ? -8.314 6.337 0.139 1.00 96.19 122 ILE A O 1
ATOM 976 N N . ASN A 1 123 ? -6.891 7.083 1.717 1.00 93.44 123 ASN A N 1
ATOM 977 C CA . ASN A 1 123 ? -7.305 8.477 1.605 1.00 93.44 123 ASN A CA 1
ATOM 978 C C . ASN A 1 123 ? -6.428 9.214 0.581 1.00 93.44 123 ASN A C 1
ATOM 980 O O . ASN A 1 123 ? -5.311 9.629 0.881 1.00 93.44 123 ASN A O 1
ATOM 984 N N . TRP A 1 124 ? -6.933 9.389 -0.642 1.00 92.81 124 TRP A N 1
ATOM 985 C CA . TRP A 1 124 ? -6.168 9.990 -1.740 1.00 92.81 124 TRP A CA 1
ATOM 986 C C . TRP A 1 124 ? -5.695 11.421 -1.473 1.00 92.81 124 TRP A C 1
ATOM 988 O O . TRP A 1 124 ? -4.583 11.762 -1.887 1.00 92.81 124 TRP A O 1
ATOM 998 N N . ASP A 1 125 ? -6.484 12.222 -0.754 1.00 94.19 125 ASP A N 1
ATOM 999 C CA . ASP A 1 125 ? -6.161 13.625 -0.470 1.00 94.19 125 ASP A CA 1
ATOM 1000 C C . ASP A 1 125 ? -4.903 13.759 0.397 1.00 94.19 125 ASP A C 1
ATOM 1002 O O . ASP A 1 125 ? -4.129 14.704 0.242 1.00 94.19 125 ASP A O 1
ATOM 1006 N N . THR A 1 126 ? -4.660 12.794 1.288 1.00 93.19 126 THR A N 1
ATOM 1007 C CA . THR A 1 126 ? -3.473 12.766 2.156 1.00 93.19 126 THR A CA 1
ATOM 1008 C C . THR A 1 126 ? -2.357 11.893 1.593 1.00 93.19 126 THR A C 1
ATOM 1010 O O . THR A 1 126 ? -1.174 12.225 1.725 1.00 93.19 126 THR A O 1
ATOM 1013 N N . TYR A 1 127 ? -2.715 10.789 0.940 1.00 95.50 127 TYR A N 1
ATOM 1014 C CA . TYR A 1 127 ? -1.768 9.801 0.440 1.00 95.50 127 TYR A CA 1
ATOM 1015 C C . TYR A 1 127 ? -0.946 10.325 -0.738 1.00 95.50 127 TYR A C 1
ATOM 1017 O O . TYR A 1 127 ? 0.279 10.197 -0.733 1.00 95.50 127 TYR A O 1
ATOM 1025 N N . LEU A 1 128 ? -1.589 10.944 -1.736 1.00 95.88 128 LEU A N 1
ATOM 1026 C CA . LEU A 1 128 ? -0.901 11.375 -2.955 1.00 95.88 128 LEU A CA 1
ATOM 1027 C C . LEU A 1 128 ? 0.176 12.441 -2.681 1.00 95.88 128 LEU A C 1
ATOM 1029 O O . LEU A 1 128 ? 1.312 12.235 -3.121 1.00 95.88 128 LEU A O 1
ATOM 1033 N N . PRO A 1 129 ? -0.092 13.527 -1.925 1.00 97.12 129 PRO A N 1
ATOM 1034 C CA . PRO A 1 129 ? 0.953 14.493 -1.585 1.00 97.12 129 PRO A CA 1
ATOM 1035 C C . PRO A 1 129 ? 2.107 13.860 -0.797 1.00 97.12 129 PRO A C 1
ATOM 1037 O O . PRO A 1 129 ? 3.273 14.159 -1.057 1.00 97.12 129 PRO A O 1
ATOM 1040 N N . SER A 1 130 ? 1.797 12.946 0.130 1.00 96.94 130 SER A N 1
ATOM 1041 C CA . SER A 1 130 ? 2.797 12.242 0.944 1.00 96.94 130 SER A CA 1
ATOM 1042 C C . SER A 1 130 ? 3.691 11.331 0.100 1.00 96.94 130 SER A C 1
ATOM 1044 O O . SER A 1 130 ? 4.910 11.323 0.279 1.00 96.94 130 SER A O 1
ATOM 1046 N N . LEU A 1 131 ? 3.107 10.606 -0.857 1.00 96.19 131 LEU A N 1
ATOM 1047 C CA . LEU A 1 131 ? 3.836 9.767 -1.803 1.00 96.19 131 LEU A CA 1
ATOM 1048 C C . LEU A 1 131 ? 4.784 10.599 -2.672 1.00 96.19 131 LEU A C 1
ATOM 1050 O O . LEU A 1 131 ? 5.966 10.279 -2.757 1.00 96.19 131 LEU A O 1
ATOM 1054 N N . LEU A 1 132 ? 4.286 11.674 -3.290 1.00 96.44 132 LEU A N 1
ATOM 1055 C CA . LEU A 1 132 ? 5.094 12.535 -4.161 1.00 96.44 132 LEU A CA 1
ATOM 1056 C C . LEU A 1 132 ? 6.247 13.196 -3.396 1.00 96.44 132 LEU A C 1
ATOM 1058 O O . LEU A 1 132 ? 7.367 13.247 -3.899 1.00 96.44 132 LEU A O 1
ATOM 1062 N N . SER A 1 133 ? 5.996 13.639 -2.162 1.00 96.06 133 SER A N 1
ATOM 1063 C CA . SER A 1 133 ? 7.031 14.191 -1.282 1.00 96.06 133 SER A CA 1
ATOM 1064 C C . SER A 1 133 ? 8.115 13.160 -0.943 1.00 96.06 133 SER A C 1
ATOM 1066 O O . SER A 1 133 ? 9.311 13.455 -1.018 1.00 96.06 133 SER A O 1
ATOM 1068 N N . ALA A 1 134 ? 7.718 11.923 -0.626 1.00 94.94 134 ALA A N 1
ATOM 1069 C CA . ALA A 1 134 ? 8.653 10.842 -0.328 1.00 94.94 134 ALA A CA 1
ATOM 1070 C C . ALA A 1 134 ? 9.486 10.431 -1.552 1.00 94.94 134 ALA A C 1
ATOM 1072 O O . ALA A 1 134 ? 10.694 10.236 -1.423 1.00 94.94 134 ALA A O 1
ATOM 1073 N N . VAL A 1 135 ? 8.866 10.343 -2.733 1.00 93.69 135 VAL A N 1
ATOM 1074 C CA . VAL A 1 135 ? 9.567 10.070 -3.998 1.00 93.69 135 VAL A CA 1
ATOM 1075 C C . VAL A 1 135 ? 10.560 11.188 -4.305 1.00 93.69 135 VAL A C 1
ATOM 1077 O O . VAL A 1 135 ? 11.738 10.903 -4.489 1.00 93.69 135 VAL A O 1
ATOM 1080 N N . SER A 1 136 ? 10.132 12.452 -4.240 1.00 94.12 136 SER A N 1
ATOM 1081 C CA . SER A 1 136 ? 11.010 13.606 -4.473 1.00 94.12 136 SER A CA 1
ATOM 1082 C C . SER A 1 136 ? 12.206 13.636 -3.509 1.00 94.12 136 SER A C 1
ATOM 1084 O O . SER A 1 136 ? 13.341 13.878 -3.919 1.00 94.12 136 SER A O 1
ATOM 1086 N N . SER A 1 137 ? 11.980 13.320 -2.230 1.00 92.56 137 SER A N 1
ATOM 1087 C CA . SER A 1 137 ? 13.045 13.238 -1.218 1.00 92.56 137 SER A CA 1
ATOM 1088 C C . SER A 1 137 ? 14.023 12.086 -1.485 1.00 92.56 137 SER A C 1
ATOM 1090 O O . SER A 1 137 ? 15.237 12.236 -1.305 1.00 92.56 137 SER A O 1
ATOM 1092 N N . ALA A 1 138 ? 13.510 10.932 -1.923 1.00 90.31 138 ALA A N 1
ATOM 1093 C CA . ALA A 1 138 ? 14.332 9.792 -2.311 1.00 90.31 138 ALA A CA 1
ATOM 1094 C C . ALA A 1 138 ? 15.184 10.107 -3.550 1.00 90.31 138 ALA A C 1
ATOM 1096 O O . ALA A 1 138 ? 16.379 9.819 -3.552 1.00 90.31 138 ALA A O 1
ATOM 1097 N N . GLU A 1 139 ? 14.611 10.762 -4.562 1.00 87.38 139 GLU A N 1
ATOM 1098 C CA . GLU A 1 139 ? 15.338 11.216 -5.752 1.00 87.38 139 GLU A CA 1
ATOM 1099 C C . GLU A 1 139 ? 16.451 12.210 -5.394 1.00 87.38 139 GLU A C 1
ATOM 1101 O O . GLU A 1 139 ? 17.591 12.046 -5.830 1.00 87.38 139 GLU A O 1
ATOM 1106 N N . ALA A 1 140 ? 16.167 13.194 -4.534 1.00 88.75 140 ALA A N 1
ATOM 1107 C CA . ALA A 1 140 ? 17.168 14.162 -4.081 1.00 88.75 140 ALA A CA 1
ATOM 1108 C C . ALA A 1 140 ? 18.346 13.494 -3.345 1.00 88.75 140 ALA A C 1
ATOM 1110 O O . ALA A 1 140 ? 19.503 13.869 -3.550 1.00 88.75 140 ALA A O 1
ATOM 1111 N N . SER A 1 141 ? 18.066 12.467 -2.537 1.00 83.88 141 SER A N 1
ATOM 1112 C CA . SER A 1 141 ? 19.095 11.703 -1.818 1.00 83.88 141 SER A CA 1
ATOM 1113 C C . SER A 1 141 ? 20.006 10.917 -2.771 1.00 83.88 141 SER A C 1
ATOM 1115 O O . SER A 1 141 ? 21.214 10.846 -2.549 1.00 83.88 141 SER A O 1
ATOM 1117 N N . LEU A 1 142 ? 19.456 10.369 -3.862 1.00 78.94 142 LEU A N 1
ATOM 1118 C CA . LEU A 1 142 ? 20.241 9.682 -4.897 1.00 78.94 142 LEU A CA 1
ATOM 1119 C C . LEU A 1 142 ? 21.180 10.650 -5.632 1.00 78.94 142 LEU A C 1
ATOM 1121 O O . LEU A 1 142 ? 22.341 10.324 -5.876 1.00 78.94 142 LEU A O 1
ATOM 1125 N N . VAL A 1 143 ? 20.707 11.863 -5.938 1.00 74.56 143 VAL A N 1
ATOM 1126 C CA . VAL A 1 143 ? 21.525 12.902 -6.586 1.00 74.56 143 VAL A CA 1
ATOM 1127 C C . VAL A 1 143 ? 22.678 13.352 -5.683 1.00 74.56 143 VAL A C 1
ATOM 1129 O O . VAL A 1 143 ? 23.792 13.546 -6.166 1.00 74.56 143 VAL A O 1
ATOM 1132 N N . GLN A 1 144 ? 22.444 13.480 -4.374 1.00 68.75 144 GLN A N 1
ATOM 1133 C CA . GLN A 1 144 ? 23.495 13.812 -3.404 1.00 68.75 144 GLN A CA 1
ATOM 1134 C C . GLN A 1 144 ? 24.516 12.678 -3.236 1.00 68.75 144 GLN A C 1
ATOM 1136 O O . GLN A 1 144 ? 25.714 12.950 -3.181 1.00 68.75 144 GLN A O 1
ATOM 1141 N N . GLY A 1 145 ? 24.065 11.420 -3.218 1.00 64.62 145 GLY A N 1
ATOM 1142 C CA . GLY A 1 145 ? 24.948 10.251 -3.161 1.00 64.62 145 GLY A CA 1
ATOM 1143 C C . GLY A 1 145 ? 25.903 10.157 -4.354 1.00 64.62 145 GLY A C 1
ATOM 1144 O O . GLY A 1 145 ? 27.060 9.789 -4.179 1.00 64.62 145 GLY A O 1
ATOM 1145 N N . ASN A 1 146 ? 25.459 10.573 -5.544 1.00 60.31 146 ASN A N 1
ATOM 1146 C CA . ASN A 1 146 ? 26.290 10.583 -6.751 1.00 60.31 146 ASN A CA 1
ATOM 1147 C C . ASN A 1 146 ? 27.272 11.766 -6.842 1.00 60.31 146 ASN A C 1
ATOM 1149 O O . ASN A 1 146 ? 28.221 11.680 -7.612 1.00 60.31 146 ASN A O 1
ATOM 1153 N N . GLN A 1 147 ? 27.056 12.866 -6.110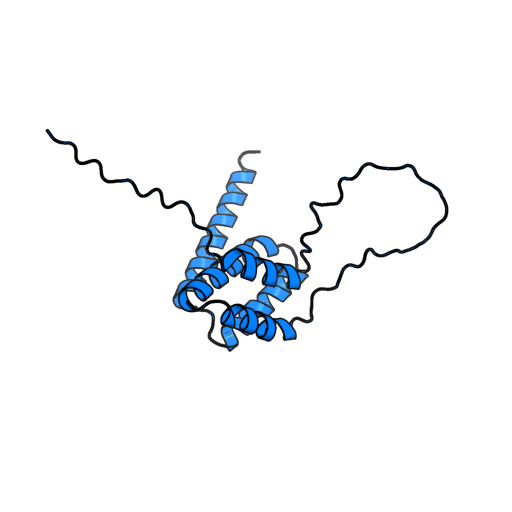 1.00 57.19 147 GLN A N 1
ATOM 1154 C CA . GLN A 1 147 ? 27.987 14.010 -6.090 1.00 57.19 147 GLN A CA 1
ATOM 1155 C C . GLN A 1 147 ? 29.070 13.901 -5.007 1.00 57.19 147 GLN A C 1
ATOM 1157 O O . GLN A 1 147 ? 30.039 14.655 -5.034 1.00 57.19 147 GLN A O 1
ATOM 1162 N N . ALA A 1 148 ? 28.914 12.981 -4.055 1.00 55.12 148 ALA A N 1
ATOM 1163 C CA . ALA A 1 148 ? 29.883 12.727 -2.992 1.00 55.12 148 ALA A CA 1
ATOM 1164 C C . ALA A 1 148 ? 30.886 11.601 -3.328 1.00 55.12 148 ALA A C 1
ATOM 1166 O O . ALA A 1 148 ? 31.588 11.138 -2.426 1.00 55.12 148 ALA A O 1
ATOM 1167 N N . GLN A 1 149 ? 30.942 11.156 -4.590 1.00 43.91 149 GLN A N 1
ATOM 1168 C CA . GLN A 1 149 ? 31.787 10.053 -5.058 1.00 43.91 149 GLN A CA 1
ATOM 1169 C C . GLN A 1 149 ? 32.772 10.497 -6.140 1.00 43.91 149 GLN A C 1
ATOM 1171 O O . GLN A 1 149 ? 32.377 11.318 -6.997 1.00 43.91 149 GLN A O 1
#

Secondary structure (DSSP, 8-state):
----------------THHHHHHHHHHHHTT--GGGGS--PPP----------------PPPPGGGHHHHHHHHHHT-S-HHHHHHHHHHHHHHHHHHHTT-HHHHHHHHHHHHHHHHTT-S-HHHHHHHHHHHHHHHHHHHHHHHH--